Protein AF-A0A1V6J0W6-F1 (afdb_monomer_lite)

pLDDT: mean 94.16, std 7.05, range [61.03, 98.31]

Secondary structure (DSSP, 8-state):
--PPP-----PPPGGGTTT--S------HHHHHTT--PPPPPHHHHHHHHIIIIIT--

Sequence (58 aa):
MGLEPNIEYIDMPPELRGMYQYFTRAEMGKLRAAGYAAPFTALEDGVRDYVQGYLAKD

Radius of gyration: 17.48 Å; chains: 1; bounding box: 32×39×38 Å

Structure (mmCIF, N/CA/C/O backbone):
data_AF-A0A1V6J0W6-F1
#
_entry.id   AF-A0A1V6J0W6-F1
#
loop_
_atom_site.group_PDB
_atom_site.id
_atom_site.type_symbol
_atom_site.label_atom_id
_atom_site.label_alt_id
_atom_site.label_comp_id
_atom_site.label_asym_id
_atom_site.label_entity_id
_atom_site.label_seq_id
_atom_site.pdbx_PDB_ins_code
_atom_site.Cartn_x
_atom_site.Cartn_y
_atom_site.Cartn_z
_atom_site.occupancy
_atom_site.B_iso_or_equiv
_atom_site.auth_seq_id
_atom_site.auth_comp_id
_atom_site.auth_asym_id
_atom_site.auth_atom_id
_atom_site.pdbx_PDB_model_num
ATOM 1 N N . MET A 1 1 ? -12.164 15.108 -9.419 1.00 67.19 1 MET A N 1
ATOM 2 C CA . MET A 1 1 ? -11.287 15.255 -10.598 1.00 67.19 1 MET A CA 1
ATOM 3 C C . MET A 1 1 ? -11.789 14.282 -11.661 1.00 67.19 1 MET A C 1
ATOM 5 O O . MET A 1 1 ? -11.422 13.121 -11.625 1.00 67.19 1 MET A O 1
ATOM 9 N N . GLY A 1 2 ? -12.749 14.708 -12.491 1.00 78.56 2 GLY A N 1
ATOM 10 C CA . GLY A 1 2 ? -13.438 13.864 -13.486 1.00 78.56 2 GLY A CA 1
ATOM 11 C C . GLY A 1 2 ? -12.707 13.813 -14.826 1.00 78.56 2 GLY A C 1
ATOM 12 O O . GLY A 1 2 ? -13.312 14.069 -15.859 1.00 78.56 2 GLY A O 1
ATOM 13 N N . LEU A 1 3 ? -11.395 13.594 -14.778 1.00 87.38 3 LEU A N 1
ATOM 14 C CA . LEU A 1 3 ? -10.557 13.427 -15.962 1.00 87.38 3 LEU A CA 1
ATOM 15 C C . LEU A 1 3 ? -10.418 11.935 -16.258 1.00 87.38 3 LEU A C 1
ATOM 17 O O . LEU A 1 3 ?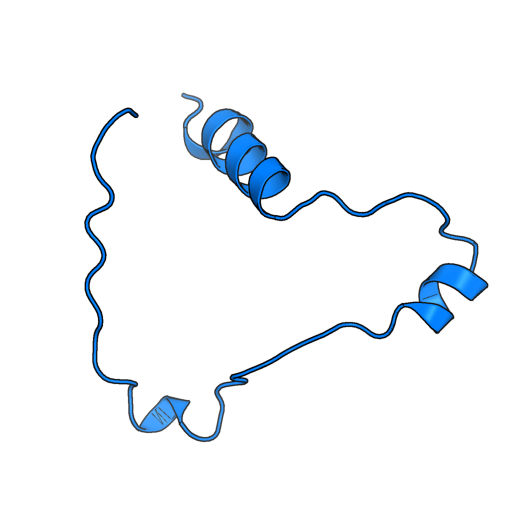 -10.393 11.125 -15.329 1.00 87.38 3 LEU A O 1
ATOM 21 N N . GLU A 1 4 ? -10.290 11.590 -17.534 1.00 92.56 4 GLU A N 1
ATOM 22 C CA . GLU A 1 4 ? -9.952 10.226 -17.935 1.00 92.56 4 GLU A CA 1
ATOM 23 C C . GLU A 1 4 ? -8.544 9.857 -17.432 1.00 92.56 4 GLU A C 1
ATOM 25 O O . GLU A 1 4 ? -7.627 10.683 -17.535 1.00 92.56 4 GLU A O 1
ATOM 30 N N . PRO A 1 5 ? -8.338 8.645 -16.883 1.00 92.12 5 PRO A N 1
ATOM 31 C CA . PRO A 1 5 ? -7.012 8.189 -16.492 1.00 92.12 5 PRO A CA 1
ATOM 32 C C . PRO A 1 5 ? -6.059 8.167 -17.693 1.00 92.12 5 PRO A C 1
ATOM 34 O O . PRO A 1 5 ? -6.316 7.486 -18.683 1.00 92.12 5 PRO A O 1
ATOM 37 N N . ASN A 1 6 ? -4.929 8.865 -17.584 1.00 95.31 6 ASN A N 1
ATOM 38 C CA . ASN A 1 6 ? -3.831 8.770 -18.543 1.00 95.31 6 ASN A CA 1
ATOM 39 C C . ASN A 1 6 ? -2.680 7.977 -17.907 1.00 95.31 6 ASN A C 1
ATOM 41 O O . ASN A 1 6 ? -1.955 8.515 -17.070 1.00 95.31 6 ASN A O 1
ATOM 45 N N . ILE A 1 7 ? -2.565 6.689 -18.244 1.00 95.19 7 ILE A N 1
ATOM 46 C CA . ILE A 1 7 ? -1.576 5.768 -17.664 1.00 95.19 7 ILE A CA 1
ATOM 47 C C . ILE A 1 7 ? -0.516 5.443 -18.716 1.00 95.19 7 ILE A C 1
ATOM 49 O O . ILE A 1 7 ? -0.829 4.886 -19.766 1.00 95.19 7 ILE A O 1
ATOM 53 N N . GLU A 1 8 ? 0.743 5.735 -18.398 1.00 97.44 8 GLU A N 1
ATOM 54 C CA . GLU A 1 8 ? 1.902 5.396 -19.224 1.00 97.44 8 GLU A CA 1
ATOM 55 C C . GLU A 1 8 ? 2.687 4.244 -18.589 1.00 97.44 8 GLU A C 1
ATOM 57 O O . GLU A 1 8 ? 2.996 4.261 -17.395 1.00 97.44 8 GLU A O 1
ATOM 62 N N . TYR A 1 9 ? 3.018 3.234 -19.394 1.00 96.12 9 TYR A N 1
ATOM 63 C CA . TYR A 1 9 ? 3.865 2.119 -18.978 1.00 96.12 9 TYR A CA 1
ATOM 64 C C . TYR A 1 9 ? 5.304 2.385 -19.414 1.00 96.12 9 TYR A C 1
ATOM 66 O O . TYR A 1 9 ? 5.550 2.738 -20.566 1.00 96.12 9 TYR A O 1
ATOM 74 N N . ILE A 1 10 ? 6.247 2.176 -18.500 1.00 96.19 10 ILE A N 1
ATOM 75 C CA . ILE A 1 10 ? 7.683 2.320 -18.754 1.00 96.19 10 ILE A CA 1
ATOM 76 C C . ILE A 1 10 ? 8.398 0.986 -18.543 1.00 96.19 10 ILE A C 1
ATOM 78 O O . ILE A 1 10 ? 7.920 0.125 -17.798 1.00 96.19 10 ILE A O 1
ATOM 82 N N . ASP A 1 11 ? 9.561 0.827 -19.170 1.00 96.88 11 ASP A N 1
ATOM 83 C CA . ASP A 1 11 ? 10.394 -0.357 -18.976 1.00 96.88 11 ASP A CA 1
ATOM 84 C C . ASP A 1 11 ? 10.905 -0.457 -17.533 1.00 96.88 11 ASP A C 1
ATOM 86 O O . ASP A 1 11 ? 11.331 0.530 -16.929 1.00 96.88 11 ASP A O 1
ATOM 90 N N . MET A 1 12 ? 10.910 -1.677 -16.983 1.00 93.81 12 MET A N 1
ATOM 91 C CA . MET A 1 12 ? 11.445 -1.923 -15.644 1.00 93.81 12 MET A CA 1
ATOM 92 C C . MET A 1 12 ? 12.962 -1.657 -15.606 1.00 93.81 12 MET A C 1
ATOM 94 O O . MET A 1 12 ? 13.704 -2.340 -16.335 1.00 93.81 12 MET A O 1
ATOM 98 N N . PRO A 1 13 ? 13.439 -0.773 -14.702 1.00 96.38 13 PRO A N 1
ATOM 99 C CA . PRO A 1 13 ? 14.863 -0.529 -14.500 1.00 96.38 13 PRO A CA 1
ATOM 100 C C . PRO A 1 13 ? 15.626 -1.838 -14.224 1.00 96.38 13 PRO A C 1
ATOM 102 O O . PRO A 1 13 ? 15.200 -2.612 -13.354 1.00 96.38 13 PRO A O 1
ATOM 105 N N . PRO A 1 14 ? 16.720 -2.140 -14.952 1.00 96.25 14 PRO A N 1
ATOM 106 C CA . PRO A 1 14 ? 17.462 -3.394 -14.803 1.00 96.25 14 PRO A CA 1
ATOM 107 C C . PRO A 1 14 ? 17.921 -3.687 -13.373 1.00 96.2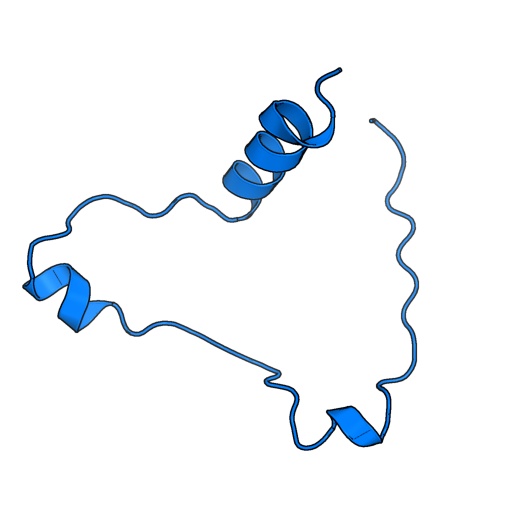5 14 PRO A C 1
ATOM 109 O O . PRO A 1 14 ? 17.851 -4.833 -12.930 1.00 96.25 14 PRO A O 1
ATOM 112 N N . GLU A 1 15 ? 18.340 -2.658 -12.643 1.00 96.31 15 GLU A N 1
ATOM 113 C CA . GLU A 1 15 ? 18.797 -2.730 -11.259 1.00 96.31 15 GLU A CA 1
ATOM 114 C C . GLU A 1 15 ? 17.701 -3.206 -10.297 1.00 96.31 15 GLU A C 1
ATOM 116 O O . GLU A 1 15 ? 18.005 -3.879 -9.317 1.00 96.31 15 GLU A O 1
ATOM 121 N N . LEU A 1 16 ? 16.423 -2.942 -10.590 1.00 95.12 16 LEU A N 1
ATOM 122 C CA . LEU A 1 16 ? 15.309 -3.344 -9.728 1.00 95.12 16 LEU A CA 1
ATOM 123 C C . LEU A 1 16 ? 14.841 -4.779 -9.979 1.00 95.12 16 LEU A C 1
ATOM 125 O O . LEU A 1 16 ? 14.196 -5.354 -9.109 1.00 95.12 16 LEU A O 1
ATOM 129 N N . ARG A 1 17 ? 15.182 -5.407 -11.111 1.00 92.88 17 ARG A N 1
ATOM 130 C CA . ARG A 1 17 ? 14.608 -6.711 -11.509 1.00 92.88 17 ARG A CA 1
ATOM 131 C C . ARG A 1 17 ? 14.799 -7.821 -10.475 1.00 92.88 17 ARG A C 1
ATOM 133 O O . ARG A 1 17 ? 13.902 -8.638 -10.300 1.00 92.88 17 ARG A O 1
ATOM 140 N N . GLY A 1 18 ? 15.951 -7.853 -9.802 1.00 95.06 18 GLY A N 1
ATOM 141 C CA . GLY A 1 18 ? 16.254 -8.838 -8.753 1.00 95.06 18 GLY A CA 1
ATOM 142 C C . GLY A 1 18 ? 15.767 -8.447 -7.355 1.00 95.06 18 GLY A C 1
ATOM 143 O O . GLY A 1 18 ? 15.817 -9.264 -6.442 1.00 95.06 18 GLY A O 1
ATOM 144 N N . MET A 1 19 ? 15.314 -7.205 -7.184 1.00 96.06 19 MET A N 1
ATOM 145 C CA . MET A 1 19 ? 14.902 -6.629 -5.900 1.00 96.06 19 MET A CA 1
ATOM 146 C C . MET A 1 19 ? 13.411 -6.275 -5.863 1.00 96.06 19 MET A C 1
ATOM 148 O O . MET A 1 19 ? 12.906 -5.828 -4.836 1.00 96.06 19 MET A O 1
ATOM 152 N N . TYR A 1 20 ? 12.697 -6.467 -6.973 1.00 97.00 20 TYR A N 1
ATOM 153 C CA . TYR A 1 20 ? 11.295 -6.116 -7.093 1.00 97.00 20 TYR A CA 1
ATOM 154 C C . TYR A 1 20 ? 10.396 -7.306 -6.769 1.00 97.00 20 TYR A C 1
ATOM 156 O O . TYR A 1 20 ? 10.485 -8.376 -7.374 1.00 97.00 20 TYR A O 1
ATOM 164 N N . GLN A 1 21 ? 9.483 -7.105 -5.825 1.00 97.25 21 GLN A N 1
ATOM 165 C CA . GLN A 1 21 ? 8.482 -8.099 -5.484 1.00 97.25 21 GLN A CA 1
ATOM 166 C C . GLN A 1 21 ? 7.235 -7.902 -6.355 1.00 97.25 21 GLN A C 1
ATOM 168 O O . GLN A 1 21 ? 6.416 -7.028 -6.093 1.00 97.25 21 GLN A O 1
ATOM 173 N N . TYR A 1 22 ? 7.058 -8.758 -7.364 1.00 95.69 22 TYR A N 1
ATOM 174 C CA . TYR A 1 22 ? 5.895 -8.710 -8.265 1.00 95.69 22 TYR A CA 1
ATOM 175 C C . TYR A 1 22 ? 4.561 -9.039 -7.581 1.00 95.69 22 TYR A C 1
ATOM 177 O O . TYR A 1 22 ? 3.502 -8.682 -8.090 1.00 95.69 22 TYR A O 1
ATOM 185 N N . PHE A 1 23 ? 4.595 -9.743 -6.447 1.00 97.56 23 PHE A N 1
ATOM 186 C CA . PHE A 1 23 ? 3.398 -10.103 -5.696 1.00 97.56 23 PHE A CA 1
ATOM 187 C C . PHE A 1 23 ? 3.678 -10.191 -4.203 1.00 97.56 23 PHE A C 1
ATOM 189 O O . PHE A 1 23 ? 4.603 -10.886 -3.773 1.00 97.56 23 PHE A O 1
ATOM 196 N N . THR A 1 24 ? 2.831 -9.544 -3.405 1.00 96.94 24 THR A N 1
ATOM 197 C CA . THR A 1 24 ? 2.864 -9.629 -1.946 1.00 96.94 24 THR A CA 1
ATOM 198 C C . THR A 1 24 ? 1.459 -9.912 -1.420 1.00 96.94 24 THR A C 1
ATOM 200 O O . THR A 1 24 ? 0.462 -9.449 -1.974 1.00 96.94 24 THR A O 1
ATOM 203 N N . ARG A 1 25 ? 1.369 -10.714 -0.355 1.00 97.44 25 ARG A N 1
ATOM 204 C CA . ARG A 1 25 ? 0.123 -10.956 0.374 1.00 97.44 25 ARG A CA 1
ATOM 205 C C . ARG A 1 25 ? 0.442 -11.299 1.819 1.00 97.44 25 ARG A C 1
ATOM 207 O O . ARG A 1 25 ? 1.165 -12.260 2.073 1.00 97.44 25 ARG A O 1
ATOM 214 N N . ALA A 1 26 ? -0.110 -10.527 2.748 1.00 97.12 26 ALA A N 1
ATOM 215 C CA . ALA A 1 26 ? 0.055 -10.783 4.171 1.00 97.12 26 ALA A CA 1
ATOM 216 C C . ALA A 1 26 ? -0.707 -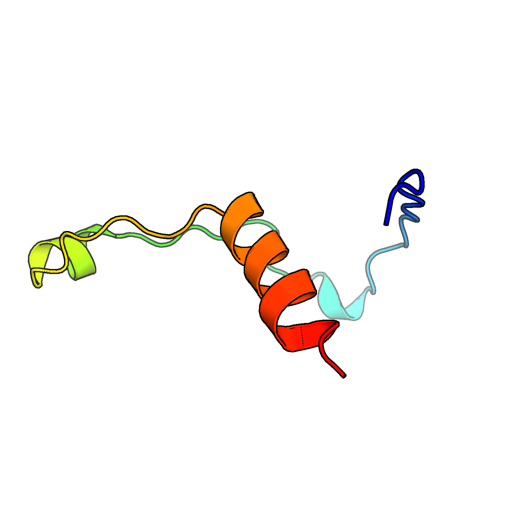12.049 4.605 1.00 97.12 26 ALA A C 1
ATOM 218 O O . ALA A 1 26 ? -1.844 -12.284 4.192 1.00 97.12 26 ALA A O 1
ATOM 219 N N . GLU A 1 27 ? -0.070 -12.859 5.451 1.00 97.81 27 GLU A N 1
ATOM 220 C CA . GLU A 1 27 ? -0.716 -13.948 6.186 1.00 97.81 27 GLU A CA 1
ATOM 221 C C . GLU A 1 27 ? -1.328 -13.352 7.459 1.00 97.81 27 GLU A C 1
ATOM 223 O O . GLU A 1 27 ? -0.628 -12.736 8.264 1.00 97.81 27 GLU A O 1
ATOM 228 N N . MET A 1 28 ? -2.644 -13.487 7.618 1.00 97.31 28 MET A N 1
ATOM 229 C CA . MET A 1 28 ? -3.386 -12.755 8.650 1.00 97.31 28 MET A CA 1
ATOM 230 C C . MET A 1 28 ? -3.634 -13.570 9.918 1.00 97.31 28 MET A C 1
ATOM 232 O O . MET A 1 28 ? -4.031 -13.000 10.933 1.00 97.31 28 MET A O 1
ATOM 236 N N . GLY A 1 29 ? -3.401 -14.879 9.893 1.00 97.94 29 GLY A N 1
ATOM 237 C CA . GLY A 1 29 ? -3.694 -15.817 10.968 1.00 97.94 29 GLY A CA 1
ATOM 238 C C . GLY A 1 29 ? -3.086 -15.399 12.298 1.00 97.94 29 GLY A C 1
ATOM 239 O O . GLY A 1 29 ? -3.804 -15.346 13.293 1.00 97.94 29 GLY A O 1
ATOM 240 N N . LYS A 1 30 ? -1.807 -15.002 12.323 1.00 98.19 30 LYS A N 1
ATOM 241 C CA . LYS A 1 30 ? -1.160 -14.531 13.565 1.00 98.19 30 LYS A CA 1
ATOM 242 C C . LYS A 1 30 ? -1.841 -13.296 14.155 1.00 98.19 30 LYS A C 1
ATOM 244 O O . LYS A 1 30 ? -2.077 -13.244 15.358 1.00 98.19 30 LYS A O 1
ATOM 249 N N . LEU A 1 31 ? -2.181 -12.320 13.314 1.00 98.12 31 LEU A N 1
ATOM 250 C CA . LEU A 1 31 ? -2.840 -11.091 13.752 1.00 98.12 31 LEU A CA 1
ATOM 251 C C . LEU A 1 31 ? -4.269 -11.365 14.246 1.00 98.12 31 LEU A C 1
ATOM 253 O O . LEU A 1 31 ? -4.687 -10.824 15.269 1.00 98.12 31 LEU A O 1
ATOM 257 N N . ARG A 1 32 ? -5.006 -12.234 13.544 1.00 97.81 32 ARG A N 1
ATOM 258 C CA . ARG A 1 32 ? -6.354 -12.654 13.949 1.00 97.81 32 ARG A CA 1
ATOM 259 C C . ARG A 1 32 ? -6.325 -13.427 15.268 1.00 97.81 32 ARG A C 1
ATOM 261 O O . ARG A 1 32 ? -7.122 -13.130 16.151 1.00 97.81 32 ARG A O 1
ATOM 268 N N . ALA A 1 33 ? -5.377 -14.348 15.439 1.00 98.31 33 ALA A N 1
ATOM 269 C CA . ALA A 1 33 ? -5.199 -15.112 16.675 1.00 98.31 33 ALA A CA 1
ATOM 270 C C . ALA A 1 33 ? -4.807 -14.230 17.872 1.00 98.31 33 ALA A C 1
ATOM 272 O O . ALA A 1 33 ? -5.200 -14.518 18.997 1.00 98.31 33 ALA A O 1
ATOM 273 N N . ALA A 1 34 ? -4.086 -13.130 17.634 1.00 98.31 34 ALA A N 1
ATOM 274 C CA . ALA A 1 34 ? -3.765 -12.133 18.655 1.00 98.31 34 ALA A CA 1
ATOM 275 C C . ALA A 1 34 ? -4.966 -11.256 19.075 1.00 98.31 34 ALA A C 1
ATOM 277 O O . ALA A 1 34 ? -4.826 -10.430 19.973 1.00 98.31 34 ALA A O 1
ATOM 278 N N . GLY A 1 35 ? -6.141 -11.423 18.452 1.00 98.25 35 GLY A N 1
ATOM 279 C CA . GLY A 1 35 ? -7.396 -10.783 18.862 1.00 98.25 35 GLY A CA 1
ATOM 280 C C . GLY A 1 35 ? -7.849 -9.604 17.997 1.00 98.25 35 GLY A C 1
ATOM 281 O O . GLY A 1 35 ? -8.897 -9.020 18.269 1.00 98.25 35 GLY A O 1
ATOM 282 N N . TYR A 1 36 ? -7.122 -9.248 16.933 1.00 98.12 36 TYR A N 1
ATOM 283 C CA . TYR A 1 36 ? -7.567 -8.182 16.033 1.00 98.12 36 TYR A CA 1
ATOM 284 C C . TYR A 1 36 ? -8.667 -8.688 15.089 1.00 98.12 36 TYR A C 1
ATOM 286 O O . TYR A 1 36 ? -8.406 -9.412 14.124 1.00 98.12 36 TYR A O 1
ATOM 294 N N . ALA A 1 37 ? -9.910 -8.284 15.349 1.00 97.31 37 ALA A N 1
ATOM 295 C CA . ALA A 1 37 ? -11.091 -8.743 14.612 1.00 97.31 37 ALA A CA 1
ATOM 296 C C . ALA A 1 37 ? -11.626 -7.742 13.571 1.00 97.31 37 ALA A C 1
ATOM 298 O O . ALA A 1 37 ? -12.447 -8.118 12.739 1.00 97.31 37 ALA A O 1
ATOM 299 N N . ALA A 1 38 ? -11.162 -6.489 13.576 1.00 97.94 38 ALA A N 1
ATOM 300 C CA . ALA A 1 38 ? -11.691 -5.464 12.675 1.00 97.94 38 ALA A CA 1
ATOM 301 C C . ALA A 1 38 ? -11.362 -5.754 11.190 1.00 97.94 38 ALA A C 1
ATOM 303 O O . ALA A 1 38 ? -10.331 -6.377 10.886 1.00 97.94 38 ALA A O 1
ATOM 304 N N . PRO A 1 39 ? -12.229 -5.344 10.245 1.00 97.06 39 PRO A N 1
ATOM 305 C CA . PRO A 1 39 ? -11.916 -5.412 8.824 1.00 97.06 39 PRO A CA 1
ATOM 306 C C . PRO A 1 39 ? -10.794 -4.429 8.471 1.00 97.06 39 PRO A C 1
ATOM 308 O O . PRO A 1 39 ? -10.606 -3.414 9.137 1.00 97.06 39 PRO A O 1
ATOM 311 N N . PHE A 1 40 ? -10.063 -4.737 7.402 1.00 97.25 40 PHE A N 1
ATOM 312 C CA . PHE A 1 40 ? -9.143 -3.781 6.794 1.00 97.25 40 PHE A CA 1
ATOM 313 C C . PHE A 1 40 ? -9.905 -2.916 5.799 1.00 97.25 40 PHE A C 1
ATOM 315 O O . PHE A 1 40 ? -10.824 -3.401 5.138 1.00 97.25 40 PHE A O 1
ATOM 322 N N . THR A 1 41 ? -9.503 -1.656 5.684 1.00 97.38 41 THR A N 1
ATOM 323 C CA . THR A 1 41 ? -10.017 -0.752 4.657 1.00 97.38 41 THR A CA 1
ATOM 324 C C . THR A 1 41 ? -9.711 -1.321 3.273 1.00 97.38 41 THR A C 1
ATOM 326 O O . THR A 1 41 ? -8.593 -1.780 3.023 1.00 97.38 41 THR A O 1
ATOM 329 N N . ALA A 1 42 ? -10.701 -1.297 2.379 1.00 97.69 42 ALA A N 1
ATOM 330 C CA . ALA A 1 42 ? -10.488 -1.637 0.978 1.00 97.69 42 ALA A CA 1
ATOM 331 C C . ALA A 1 42 ? -9.517 -0.639 0.328 1.00 97.69 42 ALA A C 1
ATOM 333 O O . ALA A 1 42 ? -9.417 0.515 0.754 1.00 97.69 42 ALA A O 1
ATOM 334 N N . LEU A 1 43 ? -8.801 -1.076 -0.708 1.00 96.56 43 LEU A N 1
ATOM 335 C CA . LEU A 1 43 ? -7.806 -0.241 -1.380 1.00 96.56 43 LEU A CA 1
ATOM 336 C C . LEU A 1 43 ? -8.445 1.033 -1.943 1.00 96.56 43 LEU A C 1
ATOM 338 O O . LEU A 1 43 ? -7.936 2.130 -1.733 1.00 96.56 43 LEU A O 1
ATOM 342 N N . GLU A 1 44 ? -9.578 0.885 -2.620 1.00 96.62 44 GLU A N 1
ATOM 343 C CA . GLU A 1 44 ? -10.304 1.966 -3.280 1.00 96.62 44 GLU A CA 1
ATOM 344 C C . GLU A 1 44 ? -10.780 3.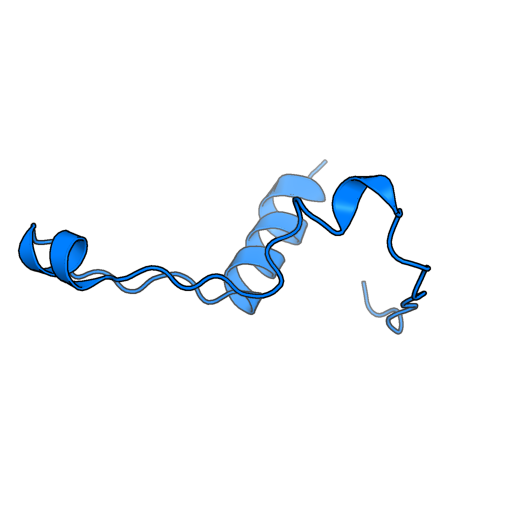020 -2.277 1.00 96.62 44 GLU A C 1
ATOM 346 O O . GLU A 1 44 ? -10.680 4.221 -2.541 1.00 96.62 44 GLU A O 1
ATOM 351 N N . ASP A 1 45 ? -11.257 2.576 -1.114 1.00 97.56 45 ASP A N 1
ATOM 352 C CA . ASP A 1 45 ? -11.726 3.459 -0.047 1.00 97.56 45 ASP A CA 1
ATOM 353 C C . ASP A 1 45 ? -10.557 4.192 0.613 1.00 97.56 45 ASP A C 1
ATOM 355 O O . ASP A 1 45 ? -10.610 5.410 0.786 1.00 97.56 45 ASP A O 1
ATOM 359 N N . GLY A 1 46 ? -9.468 3.475 0.910 1.00 96.81 46 GLY A N 1
ATOM 360 C CA . GLY A 1 46 ? -8.264 4.057 1.499 1.00 96.81 46 GLY A CA 1
ATOM 361 C C . GLY A 1 46 ? -7.588 5.078 0.582 1.00 96.81 46 GLY A C 1
ATOM 362 O O . GLY A 1 46 ? -7.215 6.157 1.035 1.00 96.81 46 GLY A O 1
ATOM 363 N N . VAL A 1 47 ? -7.473 4.785 -0.719 1.00 96.38 47 VAL A N 1
ATOM 364 C CA . VAL A 1 47 ? -6.914 5.723 -1.709 1.00 96.38 47 VAL A CA 1
ATOM 365 C C . VAL A 1 47 ? -7.787 6.972 -1.825 1.00 96.38 47 VAL A C 1
ATOM 367 O O . VAL A 1 47 ? -7.259 8.084 -1.853 1.00 96.38 47 VAL A O 1
ATOM 370 N N . ARG A 1 48 ? -9.117 6.817 -1.866 1.00 94.50 48 ARG A N 1
ATOM 371 C CA . ARG A 1 48 ? -10.053 7.948 -1.942 1.00 94.50 48 ARG A CA 1
ATOM 372 C C . ARG A 1 48 ? -9.920 8.867 -0.735 1.00 94.50 48 ARG A C 1
ATOM 374 O O . ARG A 1 48 ? -9.776 10.075 -0.924 1.00 94.50 48 ARG A O 1
ATOM 381 N N . ASP A 1 49 ? -9.964 8.299 0.467 1.00 95.75 49 ASP A N 1
ATOM 382 C CA . ASP A 1 49 ? -9.840 9.049 1.716 1.00 95.75 49 ASP A CA 1
ATOM 383 C C . ASP A 1 49 ? -8.483 9.748 1.807 1.00 95.75 49 ASP A C 1
ATOM 385 O O . ASP A 1 49 ? -8.421 10.949 2.052 1.00 95.75 49 ASP A O 1
ATO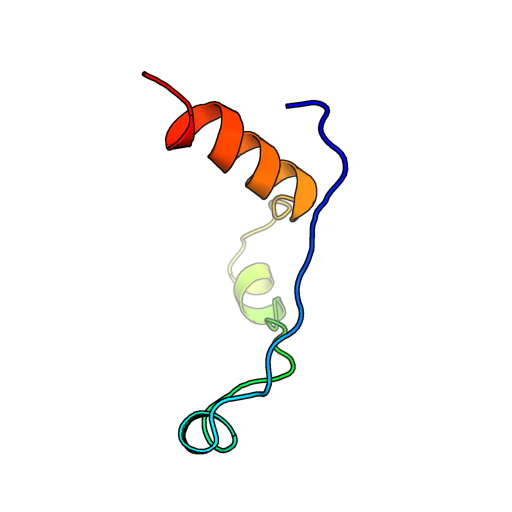M 389 N N . TYR A 1 50 ? -7.393 9.046 1.487 1.00 95.75 50 TYR A N 1
ATOM 390 C CA . TYR A 1 50 ? -6.061 9.641 1.507 1.00 95.75 50 TYR A CA 1
ATOM 391 C C . TYR A 1 50 ? -5.938 10.834 0.549 1.00 95.75 50 TYR A C 1
ATOM 393 O O . TYR A 1 50 ? -5.526 11.923 0.953 1.00 95.75 50 TYR A O 1
ATOM 401 N N . VAL A 1 51 ? -6.331 10.665 -0.716 1.00 94.19 51 VAL A N 1
ATOM 402 C CA . VAL A 1 51 ? -6.181 11.719 -1.728 1.00 94.19 51 VAL A CA 1
ATOM 403 C C . VAL A 1 51 ? -7.074 12.918 -1.416 1.00 94.19 51 VAL A C 1
ATOM 405 O O . VAL A 1 51 ? -6.606 14.050 -1.447 1.00 94.19 51 VAL A O 1
ATOM 408 N N . GLN A 1 52 ? -8.353 12.690 -1.118 1.00 92.81 52 GLN A N 1
ATOM 409 C CA . GLN A 1 52 ? -9.334 13.771 -0.971 1.00 92.81 52 GLN A CA 1
ATOM 410 C C . GLN A 1 52 ? -9.343 14.372 0.437 1.00 92.81 52 GLN A C 1
ATOM 412 O O . GLN A 1 52 ? -9.602 15.560 0.610 1.00 92.81 52 GLN A O 1
ATOM 417 N N . GLY A 1 53 ? -9.091 13.544 1.446 1.00 93.19 53 GLY A N 1
ATOM 418 C CA . GLY A 1 53 ? -9.165 13.900 2.855 1.00 93.19 53 GLY A CA 1
ATOM 419 C C . GLY A 1 53 ? -7.848 14.387 3.451 1.00 93.19 53 GLY A C 1
ATOM 420 O O . GLY A 1 53 ? -7.901 15.065 4.479 1.00 93.19 53 GLY A O 1
ATOM 421 N N . TYR A 1 54 ? -6.701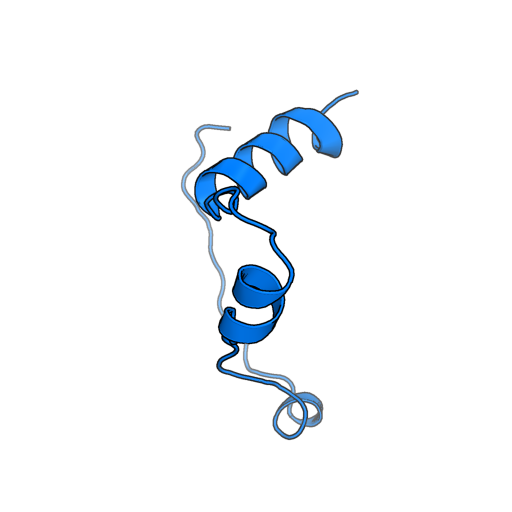 14.085 2.832 1.00 92.50 54 TYR A N 1
ATOM 422 C CA . TYR A 1 54 ? -5.382 14.459 3.354 1.00 92.50 54 TYR A CA 1
ATOM 423 C C . TYR A 1 54 ? -4.492 15.155 2.320 1.00 92.50 54 TYR A C 1
ATOM 425 O O . TYR A 1 54 ? -3.990 16.232 2.612 1.00 92.50 54 TYR A O 1
ATOM 433 N N . LEU A 1 55 ? -4.286 14.572 1.132 1.00 92.44 55 LEU A N 1
ATOM 434 C CA . LEU A 1 55 ? -3.312 15.091 0.158 1.00 92.44 55 LEU A CA 1
ATOM 435 C C . LEU A 1 55 ? -3.782 16.366 -0.557 1.00 92.44 55 LEU A C 1
ATOM 437 O O . LEU A 1 55 ? -2.982 17.259 -0.799 1.00 92.44 55 LEU A O 1
ATOM 441 N N . ALA A 1 56 ? -5.060 16.426 -0.931 1.00 89.38 56 ALA A N 1
ATOM 442 C CA . ALA A 1 56 ? -5.647 17.534 -1.684 1.00 89.38 56 ALA A CA 1
ATOM 443 C C . ALA A 1 56 ? -6.371 18.564 -0.798 1.00 89.38 56 ALA A C 1
ATOM 445 O O . ALA A 1 56 ? -7.127 19.381 -1.322 1.00 89.38 56 ALA A O 1
ATOM 446 N N . LYS A 1 57 ? -6.194 18.499 0.528 1.00 75.00 57 LYS A N 1
ATOM 447 C CA . LYS A 1 57 ? -6.628 19.576 1.425 1.00 75.00 57 LYS A CA 1
ATOM 448 C C . LYS A 1 57 ? -5.598 20.706 1.391 1.00 75.00 57 LYS A C 1
ATOM 450 O O . LYS A 1 57 ? -4.407 20.417 1.328 1.00 75.00 57 LYS A O 1
ATOM 455 N N . ASP A 1 58 ? -6.091 21.942 1.424 1.00 61.03 58 ASP A N 1
ATOM 456 C CA . ASP A 1 58 ? -5.290 23.176 1.451 1.00 61.03 58 ASP A CA 1
ATOM 457 C C . ASP A 1 58 ? -4.251 23.210 2.587 1.00 61.03 58 ASP A C 1
ATOM 459 O O . ASP A 1 58 ? -4.610 22.843 3.735 1.00 61.03 58 ASP A O 1
#

Foldseek 3Di:
DPDDDDDDDDDDDPVCPVVDDPDDDDDCVVVVVVPPDDDDDDPVRVVCCCVPVPVPDD